Protein AF-X1VV82-F1 (afdb_monomer)

Foldseek 3Di:
DDDDPDPPDDDDDDPDDDPPVVVVPPFDDDPPLCVPDPPVDDDLVSDDGLDQWDFPDDDPQFWTKIAGDPNRPDDRDPDGIDIDGRDPPPVVVVVCCVVVVDVDDDDPDDDPVVLVVQVPDPVHDDDDDDDPDDDDDDDDPDDDDD

Organism: NCBI:txid412755

Structure (mmCIF, N/CA/C/O backbone):
data_AF-X1VV82-F1
#
_entry.id   AF-X1VV82-F1
#
loop_
_atom_site.group_PDB
_atom_site.id
_atom_site.type_symbol
_atom_site.label_atom_id
_atom_site.label_alt_id
_atom_site.label_comp_id
_atom_site.label_asym_id
_atom_site.label_entity_id
_atom_site.label_seq_id
_atom_site.pdbx_PDB_ins_code
_atom_site.Cartn_x
_atom_site.Cartn_y
_atom_site.Cartn_z
_atom_site.occupancy
_atom_site.B_iso_or_equiv
_atom_site.auth_seq_id
_atom_site.auth_comp_id
_atom_site.auth_asym_id
_atom_site.auth_atom_id
_atom_site.pdbx_PDB_model_num
ATOM 1 N N . GLY A 1 1 ? 0.998 -5.948 -46.031 1.00 35.00 1 GLY A N 1
ATOM 2 C CA . GLY A 1 1 ? 1.204 -6.430 -44.657 1.00 35.00 1 GLY A CA 1
ATOM 3 C C . GLY A 1 1 ? 2.196 -5.500 -44.020 1.00 35.00 1 GLY A C 1
ATOM 4 O O . GLY A 1 1 ? 3.266 -5.333 -44.587 1.00 35.00 1 GLY A O 1
ATOM 5 N N . LEU A 1 2 ? 1.796 -4.797 -42.965 1.00 34.78 2 LEU A N 1
ATOM 6 C CA . LEU A 1 2 ? 2.683 -3.902 -42.229 1.00 34.78 2 LEU A CA 1
ATOM 7 C C . LEU A 1 2 ? 3.611 -4.771 -41.377 1.00 34.78 2 LEU A C 1
ATOM 9 O O . LEU A 1 2 ? 3.138 -5.492 -40.504 1.00 34.78 2 LEU A O 1
ATOM 13 N N . ASN A 1 3 ? 4.906 -4.737 -41.685 1.00 43.62 3 ASN A N 1
ATOM 14 C CA . ASN A 1 3 ? 5.944 -5.247 -40.798 1.00 43.62 3 ASN A CA 1
ATOM 15 C C . ASN A 1 3 ? 5.991 -4.323 -39.574 1.00 43.62 3 ASN A C 1
ATOM 17 O O . ASN A 1 3 ? 6.229 -3.124 -39.727 1.00 43.62 3 ASN A O 1
ATOM 21 N N . SER A 1 4 ? 5.721 -4.871 -38.393 1.00 46.62 4 SER A N 1
ATOM 22 C CA . SER A 1 4 ? 5.933 -4.198 -37.109 1.00 46.62 4 SER A CA 1
ATOM 23 C C . SER A 1 4 ? 7.445 -4.168 -36.812 1.00 46.62 4 SER A C 1
ATOM 25 O O . SER A 1 4 ? 8.075 -5.217 -36.937 1.00 46.62 4 SER A O 1
ATOM 27 N N . PRO A 1 5 ? 8.061 -3.013 -36.489 1.00 51.78 5 PRO A N 1
ATOM 28 C CA . PRO A 1 5 ? 9.509 -2.878 -36.294 1.00 51.78 5 PRO A CA 1
ATOM 29 C C . PRO A 1 5 ? 9.985 -3.160 -34.856 1.00 51.78 5 PRO A C 1
ATOM 31 O O . PRO A 1 5 ? 11.105 -2.791 -34.515 1.00 51.78 5 PRO A O 1
ATOM 34 N N . PHE A 1 6 ? 9.160 -3.763 -34.001 1.00 57.72 6 PHE A N 1
ATOM 35 C CA . PHE A 1 6 ? 9.504 -3.976 -32.595 1.00 57.72 6 PHE A CA 1
ATOM 36 C C . PHE A 1 6 ? 10.084 -5.383 -32.391 1.00 57.72 6 PHE A C 1
ATOM 38 O O . PHE A 1 6 ? 9.481 -6.369 -32.809 1.00 57.72 6 PHE A O 1
ATOM 45 N N . GLU A 1 7 ? 11.263 -5.482 -31.769 1.00 64.44 7 GLU A N 1
ATOM 46 C CA . GLU A 1 7 ? 11.758 -6.755 -31.236 1.00 64.44 7 GLU A CA 1
ATOM 47 C C . GLU A 1 7 ? 10.865 -7.148 -30.049 1.00 64.44 7 GLU A C 1
ATOM 49 O O . GLU A 1 7 ? 10.914 -6.538 -28.985 1.00 64.44 7 GLU A O 1
ATOM 54 N N . GLU A 1 8 ? 9.995 -8.139 -30.249 1.00 73.25 8 GLU A N 1
ATOM 55 C CA . GLU A 1 8 ? 9.062 -8.647 -29.227 1.00 73.25 8 GLU A CA 1
ATOM 56 C C . GLU A 1 8 ? 9.704 -9.718 -28.321 1.00 73.25 8 GLU A C 1
ATOM 58 O O . GLU A 1 8 ? 9.077 -10.216 -27.386 1.00 73.25 8 GLU A O 1
ATOM 63 N N . GLU A 1 9 ? 10.965 -10.077 -28.583 1.00 81.50 9 GLU A N 1
ATOM 64 C CA . GLU A 1 9 ? 11.690 -11.147 -27.902 1.00 81.50 9 GLU A CA 1
ATOM 65 C C . GLU A 1 9 ? 13.045 -10.651 -27.386 1.00 81.50 9 GLU A C 1
ATOM 67 O O . GLU A 1 9 ? 13.810 -10.020 -28.112 1.00 81.50 9 GLU A O 1
ATOM 72 N N . PHE A 1 10 ? 13.381 -10.995 -26.141 1.00 80.94 10 PHE A N 1
ATOM 73 C CA . PHE A 1 10 ? 14.693 -10.733 -25.549 1.00 80.94 10 PHE A CA 1
ATOM 74 C C . PHE A 1 10 ? 15.245 -11.995 -24.879 1.00 80.94 10 PHE A C 1
ATOM 76 O O . PHE A 1 10 ? 14.510 -12.797 -24.302 1.00 80.94 10 PHE A O 1
ATOM 83 N N . ASN A 1 11 ? 16.566 -12.170 -24.944 1.00 85.56 11 ASN A N 1
ATOM 84 C CA . ASN A 1 11 ? 17.262 -13.309 -24.351 1.00 85.56 11 ASN A CA 1
ATOM 85 C C . ASN A 1 11 ? 18.063 -12.859 -23.128 1.00 85.56 11 ASN A C 1
ATOM 87 O O . ASN A 1 11 ? 18.894 -11.959 -23.224 1.00 85.56 11 ASN A O 1
ATOM 91 N N . ILE A 1 12 ? 17.850 -13.522 -21.989 1.00 87.88 12 ILE A N 1
ATOM 92 C CA . ILE A 1 12 ? 18.582 -13.262 -20.744 1.00 87.88 12 ILE A CA 1
ATOM 93 C C . ILE A 1 12 ? 19.397 -14.496 -20.387 1.00 87.88 12 ILE A C 1
ATOM 95 O O . ILE A 1 12 ? 18.856 -15.592 -20.240 1.00 87.88 12 ILE A O 1
ATOM 99 N N . VAL A 1 13 ? 20.707 -14.312 -20.241 1.00 91.56 13 VAL A N 1
ATOM 100 C CA . VAL A 1 13 ? 21.649 -15.378 -19.894 1.00 91.56 13 VAL A CA 1
ATOM 101 C C . VAL A 1 13 ? 22.158 -15.140 -18.479 1.00 91.56 13 VAL A C 1
ATOM 103 O O . VAL A 1 13 ? 22.760 -14.107 -18.195 1.00 91.56 13 VAL A O 1
ATOM 106 N N . PHE A 1 14 ? 21.929 -16.106 -17.591 1.00 93.00 14 PHE A N 1
ATOM 107 C CA . PHE A 1 14 ? 22.475 -16.097 -16.235 1.00 93.00 14 PHE A CA 1
ATOM 108 C C . PHE A 1 14 ? 23.742 -16.953 -16.178 1.00 93.00 14 PHE A C 1
ATOM 110 O O . PHE A 1 14 ? 23.765 -18.071 -16.693 1.00 93.00 14 PHE A O 1
ATOM 117 N N . ASN A 1 15 ? 24.782 -16.449 -15.510 1.00 93.19 15 ASN A N 1
ATOM 118 C CA . ASN A 1 15 ? 26.036 -17.188 -15.308 1.00 93.19 15 ASN A CA 1
ATOM 119 C C . ASN A 1 15 ? 25.920 -18.285 -14.235 1.00 93.19 15 ASN A C 1
ATOM 121 O O . ASN A 1 15 ? 26.796 -19.138 -14.116 1.00 93.19 15 ASN A O 1
ATOM 125 N N . GLU A 1 16 ? 24.839 -18.270 -13.458 1.00 93.69 16 GLU A N 1
ATOM 126 C CA . GLU A 1 16 ? 24.533 -19.241 -12.414 1.00 93.69 16 GLU A CA 1
ATOM 127 C C . GLU A 1 16 ? 23.038 -19.582 -12.403 1.00 93.69 16 GLU A C 1
ATOM 129 O O . GLU A 1 16 ? 22.219 -18.926 -13.051 1.00 93.69 16 GLU A O 1
ATOM 134 N N . ASN A 1 17 ? 22.663 -20.632 -11.670 1.00 91.94 17 ASN A N 1
ATOM 135 C CA . ASN A 1 17 ? 21.259 -20.998 -11.526 1.00 91.94 17 ASN A CA 1
ATOM 136 C C . ASN A 1 17 ? 20.545 -20.009 -10.592 1.00 91.94 17 ASN A C 1
ATOM 138 O O . ASN A 1 17 ? 20.661 -20.105 -9.370 1.00 91.94 17 ASN A O 1
ATOM 142 N N . VAL A 1 18 ? 19.776 -19.088 -11.174 1.00 91.44 18 VAL A N 1
ATOM 143 C CA . VAL A 1 18 ? 18.938 -18.145 -10.425 1.00 91.44 18 VAL A CA 1
ATOM 144 C C . VAL A 1 18 ? 17.536 -18.730 -10.251 1.00 91.44 18 VAL A C 1
ATOM 146 O O . VAL A 1 18 ? 16.724 -18.760 -11.182 1.00 91.44 18 VAL A O 1
ATOM 149 N N . LYS A 1 19 ? 17.233 -19.200 -9.036 1.00 91.44 19 LYS A N 1
ATOM 150 C CA . LYS A 1 19 ? 15.861 -19.564 -8.653 1.00 91.44 19 LYS A CA 1
ATOM 151 C C . LYS A 1 19 ? 14.979 -18.314 -8.656 1.00 91.44 19 LYS A C 1
ATOM 153 O O . LYS A 1 19 ? 15.430 -17.238 -8.287 1.00 91.44 19 LYS A O 1
ATOM 158 N N . ASP A 1 20 ? 13.721 -18.471 -9.059 1.00 88.50 20 ASP A N 1
ATOM 159 C CA . ASP A 1 20 ? 12.728 -17.390 -9.118 1.00 88.50 20 ASP A CA 1
ATOM 160 C C . ASP A 1 20 ? 13.116 -16.176 -9.986 1.00 88.50 20 ASP A C 1
ATOM 162 O O . ASP A 1 20 ? 12.609 -15.079 -9.756 1.00 88.50 20 ASP A O 1
ATOM 166 N N . TRP A 1 21 ? 13.949 -16.352 -11.022 1.00 86.44 21 TRP A N 1
ATOM 167 C CA . TRP A 1 21 ? 14.403 -15.263 -11.908 1.00 86.44 21 TRP A CA 1
ATOM 168 C C . TRP A 1 21 ? 13.271 -14.370 -12.447 1.00 86.44 21 TRP A C 1
ATOM 170 O O . TRP A 1 21 ? 13.475 -13.183 -12.670 1.00 86.44 21 TRP A O 1
ATOM 180 N N . LYS A 1 22 ? 12.056 -14.911 -12.604 1.00 80.69 22 LYS A N 1
ATOM 181 C CA . LYS A 1 22 ? 10.864 -14.164 -13.036 1.00 80.69 22 LYS A CA 1
ATOM 182 C C . LYS A 1 22 ? 10.545 -12.966 -12.135 1.00 80.69 22 LYS A C 1
ATOM 184 O O . LYS A 1 22 ? 10.016 -11.976 -12.621 1.00 80.69 22 LYS A O 1
ATOM 189 N N . LYS A 1 23 ? 10.886 -13.032 -10.842 1.00 77.12 23 LYS A N 1
ATOM 190 C CA . LYS A 1 23 ? 10.672 -11.931 -9.889 1.00 77.12 23 LYS A CA 1
ATOM 191 C C . LYS A 1 23 ? 11.532 -10.703 -10.204 1.00 77.12 23 LYS A C 1
ATOM 193 O O . LYS A 1 23 ? 11.161 -9.607 -9.804 1.00 77.12 23 LYS A O 1
ATOM 198 N N . LEU A 1 24 ? 12.640 -10.870 -10.933 1.00 79.44 24 LEU A N 1
ATOM 199 C CA . LEU A 1 24 ? 13.521 -9.767 -11.331 1.00 79.44 24 LEU A CA 1
ATOM 200 C C . LEU A 1 24 ? 12.864 -8.828 -12.353 1.00 79.44 24 LEU A C 1
ATOM 202 O O . LEU A 1 24 ? 13.271 -7.680 -12.464 1.00 79.44 24 LEU A O 1
ATOM 206 N N . PHE A 1 25 ? 11.837 -9.301 -13.065 1.00 78.62 25 PHE A N 1
ATOM 207 C CA . PHE A 1 25 ? 11.164 -8.573 -14.147 1.00 78.62 25 PHE A CA 1
ATOM 208 C C . PHE A 1 25 ? 9.736 -8.162 -13.767 1.00 78.62 25 PHE A C 1
ATOM 210 O O . PHE A 1 25 ? 8.873 -8.021 -14.627 1.00 78.62 25 PHE A O 1
ATOM 217 N N . GLY A 1 26 ? 9.466 -8.005 -12.466 1.00 66.19 26 GLY A N 1
ATOM 218 C CA . GLY A 1 26 ? 8.152 -7.582 -11.971 1.00 66.19 26 GLY A CA 1
ATOM 219 C C . GLY A 1 26 ? 7.804 -6.125 -12.294 1.00 66.19 26 GLY A C 1
ATOM 220 O O . GLY A 1 26 ? 6.634 -5.759 -12.246 1.00 66.19 26 GLY A O 1
ATOM 221 N N . ILE A 1 27 ? 8.804 -5.306 -12.628 1.00 69.38 27 ILE A N 1
ATOM 222 C CA . ILE A 1 27 ? 8.651 -3.910 -13.039 1.00 69.38 27 ILE A CA 1
ATOM 223 C C . ILE A 1 27 ? 9.471 -3.719 -14.314 1.00 69.38 27 ILE A C 1
ATOM 225 O O . ILE A 1 27 ? 10.636 -4.114 -14.366 1.00 69.38 27 ILE A O 1
ATOM 229 N N . ILE A 1 28 ? 8.853 -3.126 -15.334 1.00 74.88 28 ILE A N 1
ATOM 230 C CA . ILE A 1 28 ? 9.496 -2.779 -16.601 1.00 74.88 28 ILE A CA 1
ATOM 231 C C . ILE A 1 28 ? 9.409 -1.265 -16.754 1.00 74.88 28 ILE A C 1
ATOM 233 O O . ILE A 1 28 ? 8.322 -0.691 -16.654 1.00 74.88 28 ILE A O 1
ATOM 237 N N . PHE A 1 29 ? 10.561 -0.645 -16.987 1.00 73.25 29 PHE A N 1
ATOM 238 C CA . PHE A 1 29 ? 10.686 0.782 -17.253 1.00 73.25 29 PHE A CA 1
ATOM 239 C C . PHE A 1 29 ? 10.760 1.029 -18.757 1.00 73.25 29 PHE A C 1
ATOM 241 O O . PHE A 1 29 ? 11.204 0.166 -19.518 1.00 73.25 29 PHE A O 1
ATOM 248 N N . GLN A 1 30 ? 10.321 2.210 -19.181 1.00 73.38 30 GLN A N 1
ATOM 249 C CA . GLN A 1 30 ? 10.506 2.646 -20.557 1.00 73.38 30 GLN A CA 1
ATOM 250 C C . GLN A 1 30 ? 11.998 2.912 -20.815 1.00 73.38 30 GLN A C 1
ATOM 252 O O . GLN A 1 30 ? 12.710 3.411 -19.945 1.00 73.38 30 GLN A O 1
ATOM 257 N N . GLU A 1 31 ? 12.480 2.589 -22.016 1.00 76.69 31 GLU A N 1
ATOM 258 C CA . GLU A 1 31 ? 13.847 2.924 -22.430 1.00 76.69 31 GLU A CA 1
ATOM 259 C C . GLU A 1 31 ? 14.119 4.429 -22.253 1.00 76.69 31 GLU A C 1
ATOM 261 O O . GLU A 1 31 ? 13.259 5.264 -22.543 1.00 76.69 31 GLU A O 1
ATOM 266 N N . GLY A 1 32 ? 15.294 4.774 -21.723 1.00 74.25 32 GLY A N 1
ATOM 267 C CA . GLY A 1 32 ? 15.683 6.157 -21.443 1.00 74.25 32 GLY A CA 1
ATOM 268 C C . GLY A 1 32 ? 15.032 6.786 -20.205 1.00 74.25 32 GLY A C 1
ATOM 269 O O . GLY A 1 32 ? 15.525 7.800 -19.720 1.00 74.25 32 GLY A O 1
ATOM 270 N N . SER A 1 33 ? 13.983 6.186 -19.619 1.00 72.94 33 SER A N 1
ATOM 271 C CA . SER A 1 33 ? 13.241 6.815 -18.510 1.00 72.94 33 SER A CA 1
ATOM 272 C C . SER A 1 33 ? 14.049 6.967 -17.222 1.00 72.94 33 SER A C 1
ATOM 274 O O . SER A 1 33 ? 13.601 7.642 -16.304 1.00 72.94 33 SER A O 1
ATOM 276 N N . LEU A 1 34 ? 15.206 6.309 -17.129 1.00 74.44 34 LEU A N 1
ATOM 277 C CA . LEU A 1 34 ? 16.092 6.345 -15.967 1.00 74.44 34 LEU A CA 1
ATOM 278 C C . LEU A 1 34 ? 17.421 7.068 -16.243 1.00 74.44 34 LEU A C 1
ATOM 280 O O . LEU A 1 34 ? 18.194 7.247 -15.309 1.00 74.44 34 LEU A O 1
ATOM 284 N N . GLU A 1 35 ? 17.719 7.458 -17.488 1.00 78.50 35 GLU A N 1
ATOM 285 C CA . GLU A 1 35 ? 19.060 7.935 -17.881 1.00 78.50 35 GLU A CA 1
ATOM 286 C C . GLU A 1 35 ? 19.463 9.242 -17.190 1.00 78.50 35 GLU A C 1
ATOM 288 O O . GLU A 1 35 ? 20.609 9.384 -16.767 1.00 78.50 35 GLU A O 1
ATOM 293 N N . ASP A 1 36 ? 18.502 10.146 -17.003 1.00 73.94 36 ASP A N 1
ATOM 294 C CA . ASP A 1 36 ? 18.691 11.430 -16.319 1.00 73.94 36 ASP A CA 1
ATOM 295 C C . ASP A 1 36 ? 18.034 11.459 -14.926 1.00 73.94 36 ASP A C 1
ATOM 297 O O . ASP A 1 36 ? 17.921 12.512 -14.295 1.00 73.94 36 ASP A O 1
ATOM 301 N N . MET A 1 37 ? 17.570 10.305 -14.439 1.00 69.19 37 MET A N 1
ATOM 302 C CA . MET A 1 37 ? 16.820 10.217 -13.193 1.00 69.19 37 MET A CA 1
ATOM 303 C C . MET A 1 37 ? 17.759 10.080 -11.995 1.00 69.19 37 MET A C 1
ATOM 305 O O . MET A 1 37 ? 18.519 9.117 -11.879 1.00 69.19 37 MET A O 1
ATOM 309 N N . ASP A 1 38 ? 17.645 11.002 -11.040 1.00 76.00 38 ASP A N 1
ATOM 310 C CA . ASP A 1 38 ? 18.191 10.782 -9.705 1.00 76.00 38 ASP A CA 1
ATOM 311 C C . ASP A 1 38 ? 17.290 9.789 -8.961 1.00 76.00 38 ASP A C 1
ATOM 313 O O . ASP A 1 38 ? 16.285 10.159 -8.356 1.00 76.00 38 ASP A O 1
ATOM 317 N N . ILE A 1 39 ? 17.659 8.507 -9.007 1.00 67.44 39 ILE A N 1
ATOM 318 C CA . ILE A 1 39 ? 16.935 7.422 -8.327 1.00 67.44 39 ILE A CA 1
ATOM 319 C C . ILE A 1 39 ? 16.801 7.640 -6.811 1.00 67.44 39 ILE A C 1
ATOM 321 O O . ILE A 1 39 ? 15.941 7.030 -6.178 1.00 67.44 39 ILE A O 1
ATOM 325 N N . CYS A 1 40 ? 17.646 8.489 -6.217 1.00 69.75 40 CYS A N 1
ATOM 326 C CA . CYS A 1 40 ? 17.590 8.836 -4.802 1.00 69.75 40 CYS A CA 1
ATOM 327 C C . CYS A 1 40 ? 16.660 10.028 -4.519 1.00 69.75 40 CYS A C 1
ATOM 329 O O . CYS A 1 40 ? 16.374 10.291 -3.351 1.00 69.75 40 CYS A O 1
ATOM 331 N N . ASN A 1 41 ? 16.192 10.738 -5.550 1.00 69.38 41 ASN A N 1
ATOM 332 C CA . ASN A 1 41 ? 15.380 11.952 -5.444 1.00 69.38 41 ASN A CA 1
ATOM 333 C C . ASN A 1 41 ? 14.172 11.930 -6.401 1.00 69.38 41 ASN A C 1
ATOM 335 O O . ASN A 1 41 ? 13.862 12.910 -7.076 1.00 69.38 41 ASN A O 1
ATOM 339 N N . PHE A 1 42 ? 13.513 10.780 -6.471 1.00 69.62 42 PHE A N 1
ATOM 340 C CA . PHE A 1 42 ? 12.358 10.541 -7.325 1.00 69.62 42 PHE A CA 1
ATOM 341 C C . PHE A 1 42 ? 11.065 11.056 -6.677 1.00 69.62 42 PHE A C 1
ATOM 343 O O . PHE A 1 42 ? 10.800 10.756 -5.507 1.00 69.62 42 PHE A O 1
ATOM 350 N N . SER A 1 43 ? 10.267 11.827 -7.422 1.00 74.94 43 SER A N 1
ATOM 351 C CA . SER A 1 43 ? 8.956 12.296 -6.964 1.00 74.94 43 SER A CA 1
ATOM 352 C C . SER A 1 43 ? 7.844 11.321 -7.362 1.00 74.94 43 SER A C 1
ATOM 354 O O . SER A 1 43 ? 8.024 10.458 -8.222 1.00 74.94 43 SER A O 1
ATOM 356 N N . VAL A 1 44 ? 6.682 11.420 -6.713 1.00 77.50 44 VAL A N 1
ATOM 357 C CA . VAL A 1 44 ? 5.541 10.538 -7.014 1.00 77.50 44 VAL A CA 1
ATOM 358 C C . VAL A 1 44 ? 5.018 10.804 -8.430 1.00 77.50 44 VAL A C 1
ATOM 360 O O . VAL A 1 44 ? 4.548 9.893 -9.106 1.00 77.50 44 VAL A O 1
ATOM 363 N N 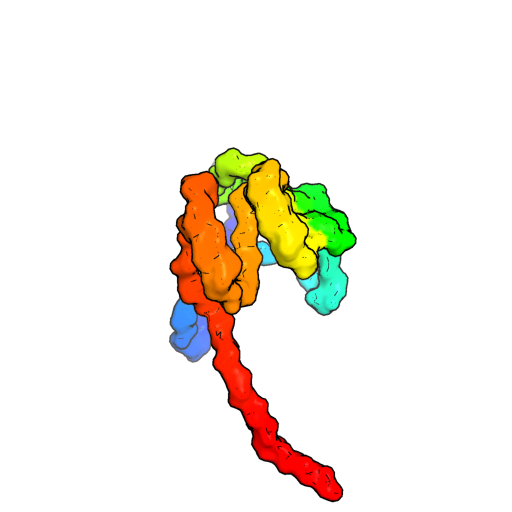. GLU A 1 45 ? 5.158 12.041 -8.894 1.00 75.25 45 GLU A N 1
ATOM 364 C CA . GLU A 1 45 ? 4.753 12.519 -10.211 1.00 75.25 45 GLU A CA 1
ATOM 365 C C . GLU A 1 45 ? 5.612 11.944 -11.348 1.00 75.25 45 GLU A C 1
ATOM 367 O O . GLU A 1 45 ? 5.146 11.854 -12.483 1.00 75.25 45 GLU A O 1
ATOM 372 N N . ASP A 1 46 ? 6.836 11.504 -11.047 1.00 74.06 46 ASP A N 1
ATOM 373 C CA . ASP A 1 46 ? 7.743 10.884 -12.017 1.00 74.06 46 ASP A CA 1
ATOM 374 C C . ASP A 1 46 ? 7.435 9.382 -12.237 1.00 74.06 46 ASP A C 1
ATOM 376 O O . ASP A 1 46 ? 8.037 8.725 -13.094 1.00 74.06 46 ASP A O 1
ATOM 380 N N . ILE A 1 47 ? 6.491 8.806 -11.475 1.00 76.12 47 ILE A N 1
ATOM 381 C CA . ILE A 1 47 ? 6.112 7.389 -11.563 1.00 76.12 47 ILE A CA 1
ATOM 382 C C . ILE A 1 47 ? 5.280 7.117 -12.814 1.00 76.12 47 ILE A C 1
ATOM 384 O O . ILE A 1 47 ? 4.090 7.422 -12.884 1.00 76.12 47 ILE A O 1
ATOM 388 N N . ILE A 1 48 ? 5.881 6.390 -13.756 1.00 73.75 48 ILE A N 1
ATOM 389 C CA . ILE A 1 48 ? 5.174 5.750 -14.868 1.00 73.75 48 ILE A CA 1
ATOM 390 C C . ILE A 1 48 ? 5.021 4.261 -14.545 1.00 73.75 48 ILE A C 1
ATOM 392 O O . ILE A 1 48 ? 5.993 3.505 -14.549 1.00 73.75 48 ILE A O 1
ATOM 396 N N . ALA A 1 49 ? 3.792 3.831 -14.255 1.00 71.62 49 ALA A N 1
ATOM 397 C CA . ALA A 1 49 ? 3.475 2.444 -13.922 1.00 71.62 49 ALA A CA 1
ATOM 398 C C . ALA A 1 49 ? 2.631 1.777 -15.018 1.00 71.62 49 ALA A C 1
ATOM 400 O O . ALA A 1 49 ? 1.684 2.361 -15.537 1.00 71.62 49 ALA A O 1
ATOM 401 N N . ASN A 1 50 ? 2.933 0.510 -15.313 1.00 81.50 50 ASN A N 1
ATOM 402 C CA . ASN A 1 50 ? 2.189 -0.329 -16.265 1.00 81.50 50 ASN A CA 1
ATOM 403 C C . ASN A 1 50 ? 1.221 -1.302 -15.561 1.00 81.50 50 ASN A C 1
ATOM 405 O O . ASN A 1 50 ? 0.863 -2.344 -16.107 1.00 81.50 50 ASN A O 1
ATOM 409 N N . GLY A 1 51 ? 0.860 -1.005 -14.309 1.00 87.12 51 GLY A N 1
ATOM 410 C CA . GLY A 1 51 ? -0.038 -1.824 -13.497 1.00 87.12 51 GLY A CA 1
ATOM 411 C C . GLY A 1 51 ? -1.525 -1.578 -13.793 1.00 87.12 51 GLY A C 1
ATOM 412 O O . GLY A 1 51 ? -1.854 -0.727 -14.623 1.00 87.12 51 GLY A O 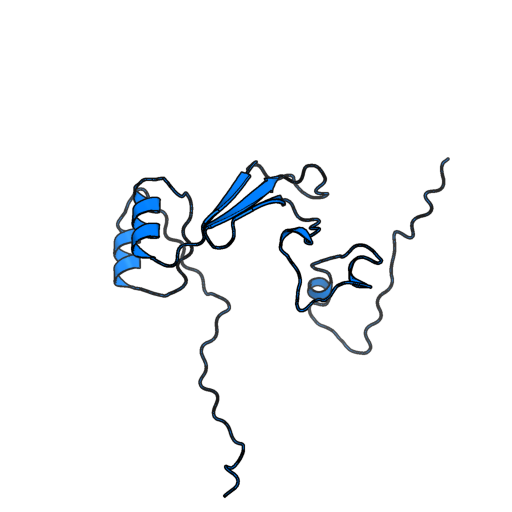1
ATOM 413 N N . PRO A 1 52 ? -2.432 -2.286 -13.089 1.00 92.75 52 PRO A N 1
ATOM 414 C CA . PRO A 1 52 ? -3.885 -2.121 -13.233 1.00 92.75 52 PRO A CA 1
ATOM 415 C C . PRO A 1 52 ? -4.402 -0.743 -12.797 1.00 92.75 52 PRO A C 1
ATOM 417 O O . PRO A 1 52 ? -5.498 -0.353 -13.189 1.00 92.75 52 PRO A O 1
ATOM 420 N N . TYR A 1 53 ? -3.610 0.003 -12.024 1.00 93.62 53 TYR A N 1
ATOM 421 C CA . TYR A 1 53 ? -3.901 1.370 -11.607 1.00 93.62 53 TYR A CA 1
ATOM 422 C C . TYR A 1 53 ? -2.727 2.294 -11.924 1.00 93.62 53 TYR A C 1
ATOM 424 O O . TYR A 1 53 ? -1.571 1.860 -11.949 1.00 93.62 53 TYR A O 1
ATOM 432 N N . LYS A 1 54 ? -3.037 3.574 -12.114 1.00 90.38 54 LYS A N 1
ATOM 433 C CA . LYS A 1 54 ? -2.092 4.682 -12.275 1.00 90.38 54 LYS A CA 1
ATOM 434 C C . LYS A 1 54 ? -2.368 5.758 -11.226 1.00 90.38 54 LYS A C 1
ATOM 436 O O . LYS A 1 54 ? -3.452 5.807 -10.647 1.00 90.38 54 LYS A O 1
ATOM 441 N N . ILE A 1 55 ? -1.375 6.599 -10.957 1.00 92.75 55 ILE A N 1
ATOM 442 C CA . ILE A 1 55 ? -1.503 7.679 -9.976 1.00 92.75 55 ILE A CA 1
ATOM 443 C C . ILE A 1 55 ? -2.348 8.798 -10.585 1.00 92.75 55 ILE A C 1
ATOM 445 O O . ILE A 1 55 ? -2.004 9.322 -11.641 1.00 92.75 55 ILE A O 1
ATOM 449 N N . ALA A 1 56 ? -3.448 9.143 -9.918 1.00 93.44 56 ALA A N 1
ATOM 450 C CA . ALA A 1 56 ? -4.312 10.260 -10.289 1.00 93.44 56 ALA A CA 1
ATOM 451 C C . ALA A 1 56 ? -3.945 11.535 -9.520 1.00 93.44 56 ALA A C 1
ATOM 453 O O . ALA A 1 56 ? -3.938 12.624 -10.088 1.00 93.44 56 ALA A O 1
ATOM 454 N N . GLU A 1 57 ? -3.637 11.404 -8.227 1.00 94.62 57 GLU A N 1
ATOM 455 C CA . GLU A 1 57 ? -3.290 12.529 -7.358 1.00 94.62 57 GLU A CA 1
ATOM 456 C C . GLU A 1 57 ? -2.448 12.055 -6.171 1.00 94.62 57 GLU A C 1
ATOM 458 O O . GLU A 1 57 ? -2.680 10.978 -5.620 1.00 94.62 57 GLU A O 1
ATOM 463 N N . TYR A 1 58 ? -1.501 12.885 -5.742 1.00 94.69 58 TYR A N 1
ATOM 464 C CA . TYR A 1 58 ? -0.747 12.691 -4.513 1.00 94.69 58 TYR A CA 1
ATOM 465 C C . TYR A 1 58 ? -0.780 13.971 -3.680 1.00 94.69 58 TYR A C 1
ATOM 467 O O . TYR A 1 58 ? -0.356 15.033 -4.132 1.00 94.69 58 TYR A O 1
ATOM 475 N N . VAL A 1 59 ? -1.272 13.862 -2.447 1.00 94.38 59 VAL A N 1
ATOM 476 C CA . VAL A 1 59 ? -1.241 14.944 -1.463 1.00 94.38 59 VAL A CA 1
ATOM 477 C C . VAL A 1 59 ? -0.309 14.514 -0.345 1.00 94.38 59 VAL A C 1
ATOM 479 O O . VAL A 1 59 ? -0.604 13.598 0.427 1.00 94.38 59 VAL A O 1
ATOM 482 N N . ASN A 1 60 ? 0.856 15.159 -0.294 1.00 91.06 60 ASN A N 1
ATOM 483 C CA . ASN A 1 60 ? 1.941 14.765 0.592 1.00 91.06 60 ASN A CA 1
ATOM 484 C C . ASN A 1 60 ? 1.499 14.720 2.061 1.00 91.06 60 ASN A C 1
ATOM 486 O O . ASN A 1 60 ? 1.093 15.732 2.625 1.00 91.06 60 ASN A O 1
ATOM 490 N N . GLY A 1 61 ? 1.633 13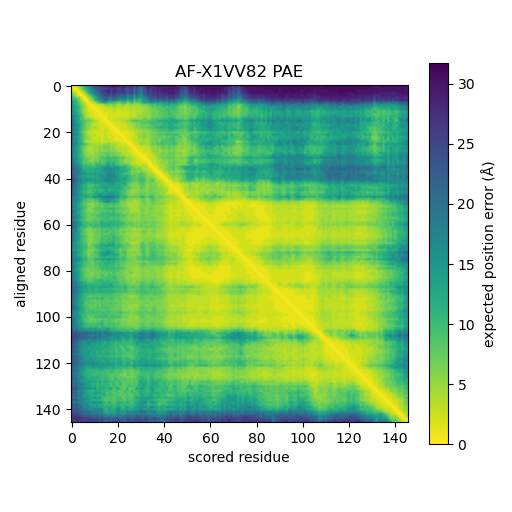.546 2.680 1.00 90.38 61 GLY A N 1
ATOM 491 C CA . GLY A 1 61 ? 1.248 13.317 4.074 1.00 90.38 61 GLY A CA 1
ATOM 492 C C . GLY A 1 61 ? -0.254 13.146 4.320 1.00 90.38 61 GLY A C 1
ATOM 493 O O . GLY A 1 61 ? -0.620 12.908 5.463 1.00 90.38 61 GLY A O 1
ATOM 494 N N . GLU A 1 62 ? -1.102 13.223 3.290 1.00 93.81 62 GLU A N 1
ATOM 495 C CA . GLU A 1 62 ? -2.554 13.055 3.423 1.00 93.81 62 GLU A CA 1
ATOM 496 C C . GLU A 1 62 ? -3.054 11.807 2.692 1.00 93.81 62 GLU A C 1
ATOM 498 O O . GLU A 1 62 ? -3.559 10.880 3.328 1.00 93.81 62 GLU A O 1
ATOM 503 N N . TYR A 1 63 ? -2.915 11.751 1.361 1.00 95.25 63 TYR A N 1
ATOM 504 C CA . TYR A 1 63 ? -3.393 10.607 0.584 1.00 95.25 63 TYR A CA 1
ATOM 505 C C . TYR A 1 63 ? -2.694 10.413 -0.764 1.00 95.25 63 TYR A C 1
ATOM 507 O O . TYR A 1 63 ? -2.133 11.335 -1.355 1.00 95.25 63 TYR A O 1
ATOM 515 N N . LEU A 1 64 ? -2.804 9.189 -1.281 1.00 95.75 64 LEU A N 1
ATOM 516 C CA . LEU A 1 64 ? -2.527 8.819 -2.668 1.00 95.75 64 LEU A CA 1
ATOM 517 C C . LEU A 1 64 ? -3.828 8.342 -3.320 1.00 95.75 64 LEU A C 1
ATOM 519 O O . LEU A 1 64 ? -4.449 7.391 -2.844 1.00 95.75 64 LEU A O 1
ATOM 523 N N . LEU A 1 65 ? -4.240 9.000 -4.400 1.00 96.94 65 LEU A N 1
ATOM 524 C CA . LEU A 1 65 ? -5.368 8.586 -5.223 1.00 96.94 65 LEU A CA 1
ATOM 525 C C . LEU A 1 65 ? -4.847 7.835 -6.443 1.00 96.94 65 LEU A C 1
ATOM 527 O O . LEU A 1 65 ? -4.077 8.364 -7.248 1.00 96.94 65 LEU A O 1
ATOM 531 N N . LEU A 1 66 ? -5.303 6.602 -6.581 1.00 96.00 66 LEU A N 1
ATOM 532 C CA . LEU A 1 66 ? -5.083 5.767 -7.744 1.00 96.00 66 LEU A CA 1
ATOM 533 C C . LEU A 1 66 ? -6.369 5.719 -8.559 1.00 96.00 66 LEU A C 1
ATOM 535 O O . LEU A 1 66 ? -7.453 5.576 -7.994 1.00 96.00 66 LEU A O 1
ATOM 539 N N . GLU A 1 67 ? -6.238 5.789 -9.874 1.00 95.88 67 GLU A N 1
ATOM 540 C CA . GLU A 1 67 ? -7.334 5.547 -10.806 1.00 95.88 67 GLU A CA 1
ATOM 541 C C . GLU A 1 67 ? -7.024 4.330 -11.673 1.00 95.88 67 GLU A C 1
ATOM 543 O O . GLU A 1 67 ? -5.860 3.984 -11.918 1.00 95.88 67 GLU A O 1
ATOM 548 N N . LYS A 1 68 ? -8.074 3.659 -12.126 1.00 95.44 68 LYS A N 1
ATOM 549 C CA . LYS A 1 68 ? -7.978 2.533 -13.046 1.00 95.44 68 LYS A CA 1
ATOM 550 C C . LYS A 1 68 ? -7.160 2.897 -14.289 1.00 95.44 68 LYS A C 1
ATOM 552 O O . LYS A 1 68 ? -7.302 3.967 -14.882 1.00 95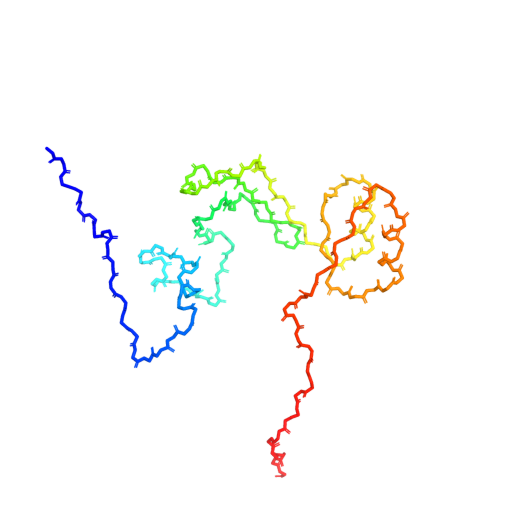.44 68 LYS A O 1
ATOM 557 N N . ASN A 1 69 ? -6.289 1.979 -14.698 1.00 92.88 69 ASN A N 1
ATOM 558 C CA . ASN A 1 69 ? -5.520 2.105 -15.926 1.00 92.88 69 ASN A CA 1
ATOM 559 C C . ASN A 1 69 ? -6.234 1.385 -17.077 1.00 92.88 69 ASN A C 1
ATOM 561 O O . ASN A 1 69 ? -6.109 0.170 -17.229 1.00 92.88 69 ASN A O 1
ATOM 565 N N . ASP A 1 70 ? -6.934 2.142 -17.924 1.00 89.75 70 ASP A N 1
ATOM 566 C CA . ASP A 1 70 ? -7.639 1.606 -19.102 1.00 89.75 70 ASP A CA 1
ATOM 567 C C . ASP A 1 70 ? -6.709 0.969 -20.149 1.00 89.75 70 ASP A C 1
ATOM 569 O O . ASP A 1 70 ? -7.166 0.225 -21.016 1.00 89.75 70 ASP A O 1
ATOM 573 N N . PHE A 1 71 ? -5.403 1.236 -20.069 1.00 87.19 71 PHE A N 1
ATOM 574 C CA . PHE A 1 71 ? -4.388 0.654 -20.947 1.00 87.19 71 PHE A CA 1
ATOM 575 C C . PHE A 1 71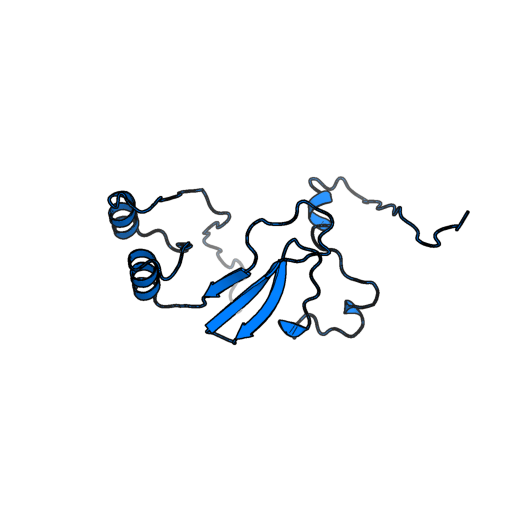 ? -3.674 -0.552 -20.323 1.00 87.19 71 PHE A C 1
ATOM 577 O O . PHE A 1 71 ? -2.689 -1.039 -20.881 1.00 87.19 71 PHE A O 1
ATOM 584 N N . TYR A 1 72 ? -4.137 -1.045 -19.170 1.00 89.00 72 TYR A N 1
ATOM 585 C CA . TYR A 1 72 ? -3.566 -2.239 -18.563 1.00 89.00 72 TYR A CA 1
ATOM 586 C C . TYR A 1 72 ? -3.809 -3.466 -19.450 1.00 89.00 72 TYR A C 1
ATOM 588 O O . TYR A 1 72 ? -4.937 -3.776 -19.819 1.00 89.00 72 TYR A O 1
ATOM 596 N N . PHE A 1 73 ? -2.735 -4.181 -19.783 1.00 83.19 73 PHE A N 1
ATOM 597 C CA . PHE A 1 73 ? -2.782 -5.337 -20.686 1.00 83.19 73 PHE A CA 1
ATOM 598 C C . PHE A 1 73 ? -3.436 -6.584 -20.065 1.00 83.19 73 PHE A C 1
ATOM 600 O O . PHE A 1 73 ? -3.736 -7.540 -20.780 1.00 83.19 73 PHE A O 1
ATOM 607 N N . GLY A 1 74 ? -3.574 -6.612 -18.736 1.00 86.62 74 GLY A N 1
ATOM 608 C CA . GLY A 1 74 ? -4.172 -7.717 -17.995 1.00 86.62 74 GLY A CA 1
ATOM 609 C C . GLY A 1 74 ? -5.686 -7.583 -17.840 1.00 86.62 74 GLY A C 1
ATOM 610 O O . GLY A 1 74 ? -6.364 -6.900 -18.603 1.00 86.62 74 GLY A O 1
ATOM 611 N N . GLU A 1 75 ? -6.226 -8.249 -16.822 1.00 90.50 75 GLU A N 1
ATOM 612 C CA . GLU A 1 75 ? -7.629 -8.088 -16.446 1.00 90.50 75 GLU A CA 1
ATOM 613 C C . GLU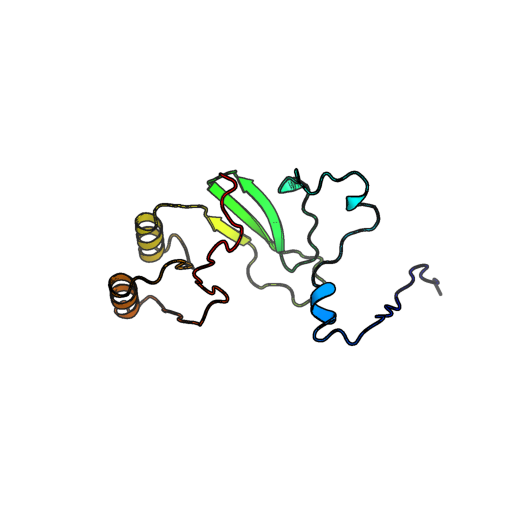 A 1 75 ? -7.853 -6.691 -15.855 1.00 90.50 75 GLU A C 1
ATOM 615 O O . GLU A 1 75 ? -7.168 -6.280 -14.914 1.00 90.50 75 GLU A O 1
ATOM 620 N N . ALA A 1 76 ? -8.791 -5.948 -16.442 1.00 88.94 76 ALA A N 1
ATOM 621 C CA . ALA A 1 76 ? -9.126 -4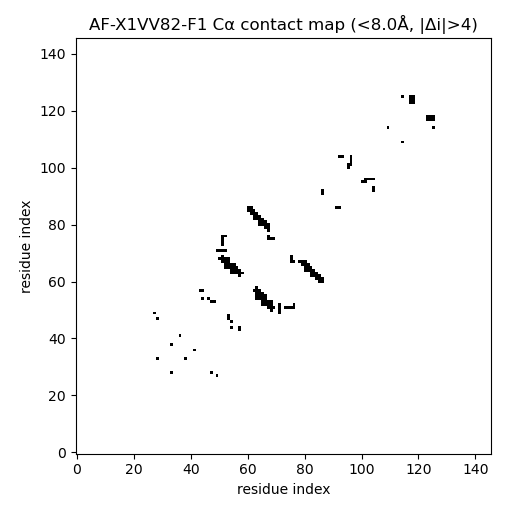.607 -15.991 1.00 88.94 76 ALA A CA 1
ATOM 622 C C . ALA A 1 76 ? -9.765 -4.671 -14.592 1.00 88.94 76 ALA A C 1
ATOM 624 O O . ALA A 1 76 ? -10.692 -5.459 -14.396 1.00 88.94 76 ALA A O 1
ATOM 625 N N . PRO A 1 77 ? -9.329 -3.840 -13.629 1.00 93.56 77 PRO A N 1
ATOM 626 C CA . PRO A 1 77 ? -9.910 -3.865 -12.294 1.00 93.56 77 PRO A CA 1
ATOM 627 C C . PRO A 1 77 ? -11.372 -3.399 -12.305 1.00 93.56 77 PRO A C 1
ATOM 629 O O . PRO A 1 77 ? -11.780 -2.588 -13.143 1.00 93.56 77 PRO A O 1
ATOM 632 N N . GLU A 1 78 ? -12.151 -3.906 -11.350 1.00 94.88 78 GLU A N 1
ATOM 633 C CA . GLU A 1 78 ? -13.558 -3.525 -11.155 1.00 94.88 78 GLU A CA 1
ATOM 634 C C . GLU A 1 78 ? -13.720 -2.188 -10.421 1.00 94.88 78 GLU A C 1
ATOM 636 O O . GLU A 1 78 ? -14.732 -1.516 -10.591 1.00 94.88 78 GLU A O 1
ATOM 641 N N . ILE A 1 79 ? -12.734 -1.800 -9.607 1.00 96.56 79 ILE A N 1
ATOM 642 C CA . ILE A 1 79 ? -12.765 -0.567 -8.818 1.00 96.56 79 ILE A CA 1
ATOM 643 C C . ILE A 1 79 ? -12.142 0.561 -9.644 1.00 96.56 79 ILE A C 1
ATOM 645 O O . ILE A 1 79 ? -11.014 0.435 -10.122 1.00 96.56 79 ILE A O 1
ATOM 649 N N . ASP 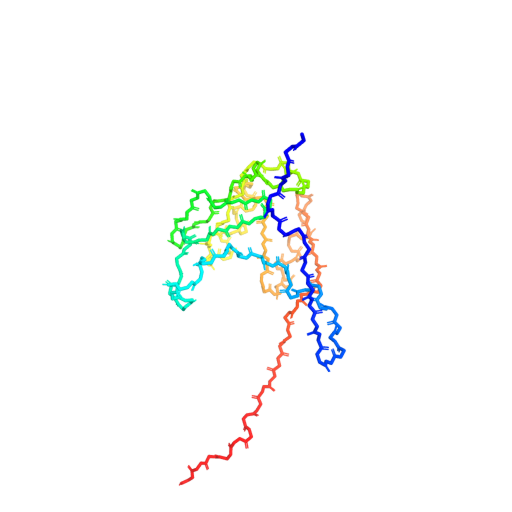A 1 80 ? -12.864 1.671 -9.792 1.00 97.00 80 ASP A N 1
ATOM 650 C CA . ASP A 1 80 ? -12.404 2.814 -10.590 1.00 97.00 80 ASP A CA 1
ATOM 651 C C . ASP A 1 80 ? -11.337 3.643 -9.864 1.00 97.00 80 ASP A C 1
ATOM 653 O O . ASP A 1 80 ? -10.367 4.083 -10.483 1.00 97.00 80 ASP A O 1
ATOM 657 N N . TYR A 1 81 ? -11.493 3.829 -8.549 1.00 97.56 81 TYR A N 1
ATOM 658 C CA . TYR A 1 81 ? -10.608 4.653 -7.729 1.00 97.56 81 TYR A CA 1
ATOM 659 C C . TYR A 1 81 ? -10.248 3.972 -6.414 1.00 97.56 81 TYR A C 1
ATOM 661 O O . TYR A 1 81 ? -11.109 3.427 -5.727 1.00 97.56 81 TYR A O 1
ATOM 669 N N . ILE A 1 82 ? -8.979 4.076 -6.027 1.00 97.62 82 ILE A N 1
ATOM 670 C CA . ILE A 1 82 ? -8.494 3.668 -4.707 1.00 97.62 82 ILE A CA 1
ATOM 671 C C . ILE A 1 82 ? -7.843 4.881 -4.058 1.00 97.62 82 ILE A C 1
ATOM 673 O O . ILE A 1 82 ? -6.845 5.397 -4.560 1.00 97.62 82 ILE A O 1
ATOM 677 N N . ARG A 1 83 ? -8.375 5.320 -2.917 1.00 97.38 83 ARG A N 1
ATOM 678 C CA . ARG A 1 83 ? -7.742 6.346 -2.086 1.00 97.38 83 ARG A CA 1
ATOM 679 C C . ARG A 1 83 ? -7.034 5.682 -0.911 1.00 97.38 83 ARG A C 1
ATOM 681 O O . ARG A 1 83 ? -7.669 5.065 -0.064 1.00 97.38 83 ARG A O 1
ATOM 688 N N . ILE A 1 84 ? -5.718 5.833 -0.854 1.00 96.00 84 ILE A N 1
ATOM 689 C CA . ILE A 1 84 ? -4.881 5.359 0.247 1.00 96.00 84 ILE A CA 1
ATOM 690 C C . ILE A 1 84 ? -4.622 6.544 1.171 1.00 96.00 84 ILE A C 1
ATOM 692 O O . ILE A 1 84 ? -3.977 7.504 0.758 1.00 96.00 84 ILE A O 1
ATOM 696 N N . LEU A 1 85 ? -5.126 6.479 2.402 1.00 94.88 85 LEU A N 1
ATOM 697 C CA . LEU A 1 85 ? -4.920 7.516 3.412 1.00 94.88 85 LEU A CA 1
ATOM 698 C C . LEU A 1 85 ? -3.625 7.279 4.192 1.00 94.88 85 LEU A C 1
ATOM 700 O O . LEU A 1 85 ? -3.282 6.143 4.533 1.00 94.88 85 LEU A O 1
ATOM 704 N N . PHE A 1 86 ? -2.932 8.366 4.512 1.00 91.81 86 PHE A N 1
ATOM 705 C CA . PHE A 1 86 ? -1.752 8.366 5.361 1.00 91.81 86 PHE A CA 1
ATOM 706 C C . PHE A 1 86 ? -2.112 8.955 6.722 1.00 91.81 86 PHE A C 1
ATOM 708 O O . PHE A 1 86 ? -1.987 10.152 6.945 1.00 91.81 86 PHE A O 1
ATOM 715 N N . ASP A 1 87 ? -2.546 8.102 7.648 1.00 88.75 87 ASP A N 1
ATOM 716 C CA . ASP A 1 87 ? -2.726 8.495 9.045 1.00 88.75 87 ASP A CA 1
ATOM 717 C C . ASP A 1 87 ? -1.786 7.695 9.952 1.00 88.75 87 ASP A C 1
ATOM 719 O O . ASP A 1 87 ? -1.559 6.495 9.769 1.00 88.75 87 ASP A O 1
ATOM 723 N N . THR A 1 88 ? -1.208 8.393 10.922 1.00 86.50 88 THR A N 1
ATOM 724 C CA . THR A 1 88 ? -0.340 7.811 11.950 1.00 86.50 88 THR A CA 1
ATOM 725 C C . THR A 1 88 ? -1.092 7.514 13.243 1.00 86.50 88 THR A C 1
ATOM 727 O O . THR A 1 88 ? -0.619 6.698 14.037 1.00 86.50 88 THR A O 1
ATOM 730 N N . ASP A 1 89 ? -2.265 8.121 13.452 1.00 89.25 89 ASP A N 1
ATOM 731 C CA . ASP A 1 89 ? -3.144 7.808 14.568 1.00 89.25 89 ASP A CA 1
ATOM 732 C C . ASP A 1 89 ? -4.006 6.592 14.229 1.00 89.25 89 ASP A C 1
ATOM 734 O O . ASP A 1 89 ? -5.037 6.644 13.555 1.00 89.25 89 ASP A O 1
ATOM 738 N N . PHE A 1 90 ? -3.574 5.456 14.758 1.00 85.50 90 PHE A N 1
ATOM 739 C CA . PHE A 1 90 ? -4.268 4.198 14.572 1.00 85.50 90 PHE A CA 1
ATOM 740 C C . PHE A 1 90 ? -5.690 4.194 15.170 1.00 85.50 90 PHE A C 1
ATOM 742 O O . PHE A 1 90 ? -6.579 3.539 14.626 1.00 85.50 90 PHE A O 1
ATOM 749 N N . ASN A 1 91 ? -5.946 4.931 16.258 1.00 86.50 91 ASN A N 1
ATOM 750 C CA . 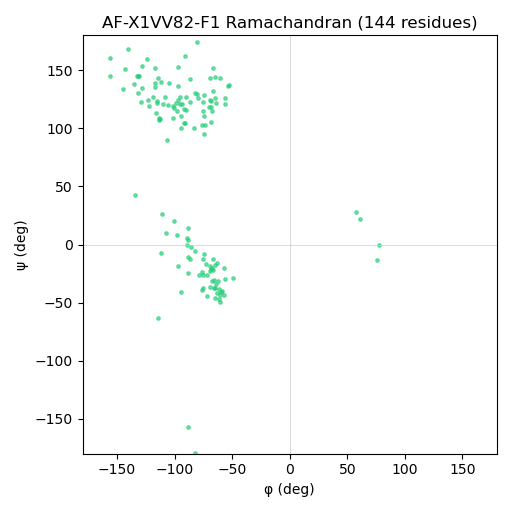ASN A 1 91 ? -7.291 4.995 16.837 1.00 86.50 91 ASN A CA 1
ATOM 751 C C . ASN A 1 91 ? -8.254 5.750 15.921 1.00 86.50 91 ASN A C 1
ATOM 753 O O . ASN A 1 91 ? -9.416 5.353 15.813 1.00 86.50 91 ASN A O 1
ATOM 757 N N . ASN A 1 92 ? -7.765 6.796 15.246 1.00 91.56 92 ASN A N 1
ATOM 758 C CA . ASN A 1 92 ? -8.541 7.512 14.242 1.00 91.56 92 ASN A CA 1
ATOM 759 C C . ASN A 1 92 ? -8.920 6.579 13.084 1.00 91.56 92 ASN A C 1
ATOM 761 O O . ASN A 1 92 ? -10.095 6.463 12.749 1.00 91.56 92 ASN A O 1
ATOM 765 N N . LEU A 1 93 ? -7.964 5.803 12.566 1.00 90.81 93 LEU A N 1
ATOM 766 C CA . LEU A 1 93 ? -8.224 4.822 11.505 1.00 90.81 93 LEU A CA 1
ATOM 767 C C . LEU A 1 93 ? -9.264 3.761 11.901 1.00 90.81 93 LEU A C 1
ATOM 769 O O . LEU A 1 93 ? -10.122 3.403 11.098 1.00 90.81 93 LEU A O 1
ATOM 773 N N . VAL A 1 94 ? -9.232 3.265 13.143 1.00 88.81 94 VAL A N 1
ATOM 774 C CA . VAL A 1 94 ? -10.259 2.331 13.641 1.00 88.81 94 VAL A CA 1
ATOM 775 C C . VAL A 1 94 ? -11.628 3.003 13.743 1.00 88.81 94 VAL A C 1
ATOM 777 O O . VAL A 1 94 ? -12.640 2.353 13.484 1.00 88.81 94 VAL A O 1
ATOM 780 N N . ALA A 1 95 ? -11.683 4.277 14.136 1.00 90.31 95 ALA A N 1
ATOM 781 C CA . ALA A 1 95 ? -12.932 5.030 14.167 1.00 90.31 95 ALA A CA 1
ATOM 782 C C . ALA A 1 95 ? -13.502 5.217 12.754 1.00 90.31 95 ALA A C 1
ATOM 784 O O . ALA A 1 95 ? -14.674 4.912 12.560 1.00 90.31 95 ALA A O 1
ATOM 785 N N . MET A 1 96 ? -12.665 5.599 11.782 1.00 93.62 96 MET A N 1
ATOM 786 C CA . MET A 1 96 ? -13.040 5.733 10.369 1.00 93.62 96 MET A CA 1
ATOM 787 C C . MET A 1 96 ? -13.546 4.413 9.775 1.00 93.62 96 MET A C 1
ATOM 789 O O . MET A 1 96 ? -14.531 4.399 9.046 1.00 93.62 96 MET A O 1
ATOM 793 N N . LEU A 1 97 ? -12.911 3.284 10.113 1.00 92.31 97 LEU A N 1
ATOM 794 C CA . LEU A 1 97 ? -13.380 1.965 9.674 1.00 92.31 97 LEU A CA 1
ATOM 795 C C . LEU A 1 97 ? -14.772 1.655 10.243 1.00 92.31 97 LEU A C 1
ATOM 797 O O . LEU A 1 97 ? -15.635 1.140 9.543 1.00 92.31 97 LEU A O 1
ATOM 801 N N . LYS A 1 98 ? -15.004 1.983 11.519 1.00 88.44 98 LYS A N 1
ATOM 802 C CA . LYS A 1 98 ? -16.300 1.767 12.183 1.00 88.44 98 LYS A CA 1
ATOM 803 C C . LYS A 1 98 ? -17.396 2.715 11.701 1.00 88.44 98 LYS A C 1
ATOM 805 O O . LYS A 1 98 ? -18.563 2.373 11.849 1.00 88.44 98 LYS A O 1
ATOM 810 N N . SER A 1 99 ? -17.040 3.898 11.204 1.00 92.94 99 SER A N 1
ATOM 811 C CA . SER A 1 99 ? -17.978 4.847 10.599 1.00 92.94 99 SER A CA 1
ATOM 812 C C . SER A 1 99 ? -18.166 4.634 9.095 1.00 92.94 99 SER A C 1
ATOM 814 O O . SER A 1 99 ? -18.873 5.426 8.479 1.00 92.94 99 SER A O 1
ATOM 816 N N . GLU A 1 100 ? -17.569 3.579 8.520 1.00 92.50 100 GLU A N 1
ATOM 817 C CA . GLU A 1 100 ? -17.599 3.270 7.081 1.00 92.50 100 GLU A CA 1
ATOM 818 C C . GLU A 1 100 ? -16.963 4.370 6.201 1.00 92.50 100 GLU A C 1
ATOM 820 O O . GLU A 1 100 ? -17.223 4.463 5.005 1.00 92.50 100 GLU A O 1
ATOM 825 N N . GLU A 1 101 ? -16.098 5.213 6.774 1.00 94.88 101 GLU A N 1
ATOM 826 C CA . GLU A 1 101 ? -15.326 6.218 6.029 1.00 94.88 101 GLU A CA 1
ATOM 827 C C . GLU A 1 101 ? -14.151 5.604 5.255 1.00 94.88 101 GLU A C 1
ATOM 829 O O . GLU A 1 101 ? -13.673 6.193 4.283 1.00 94.88 101 GLU A O 1
ATOM 834 N N . ILE A 1 102 ? -13.675 4.432 5.689 1.00 95.56 102 ILE A N 1
ATOM 835 C CA . ILE A 1 102 ? -12.703 3.606 4.966 1.00 95.56 102 ILE A CA 1
ATOM 836 C C . ILE A 1 102 ? -13.192 2.164 4.890 1.00 95.56 102 ILE A C 1
ATOM 838 O O . ILE A 1 102 ? -13.752 1.640 5.850 1.00 95.56 102 ILE A O 1
ATOM 842 N N . ASP A 1 103 ? -12.899 1.499 3.775 1.00 95.19 103 ASP A N 1
ATOM 843 C CA . ASP A 1 103 ? -13.320 0.112 3.542 1.00 95.19 103 ASP A CA 1
ATOM 844 C C . ASP A 1 103 ? -12.315 -0.921 4.074 1.00 95.19 103 ASP A C 1
ATOM 846 O O . ASP A 1 103 ? -12.655 -2.077 4.328 1.00 95.19 103 ASP A O 1
ATOM 850 N N . LEU A 1 104 ? -11.040 -0.531 4.200 1.00 94.50 104 LEU A N 1
ATOM 851 C CA . LEU A 1 104 ? -9.952 -1.443 4.540 1.00 94.50 104 LEU A CA 1
ATOM 852 C C . LEU A 1 104 ? -8.904 -0.768 5.420 1.00 94.50 104 LEU A C 1
ATOM 854 O O . LEU A 1 104 ? -8.403 0.313 5.114 1.00 94.50 104 LEU A O 1
ATOM 858 N N . LEU A 1 105 ? -8.504 -1.472 6.480 1.00 91.50 105 LEU A N 1
ATOM 859 C CA . LEU A 1 105 ? -7.432 -1.064 7.381 1.00 91.50 105 LEU A CA 1
ATOM 860 C C . LEU A 1 105 ? -6.348 -2.143 7.454 1.00 91.50 105 LEU A C 1
ATOM 862 O O . LEU A 1 105 ? -6.616 -3.292 7.803 1.00 91.50 105 LEU A O 1
ATOM 866 N N . ASN A 1 106 ? -5.101 -1.764 7.166 1.00 88.06 106 ASN A N 1
ATOM 867 C CA . ASN A 1 106 ? -3.943 -2.629 7.376 1.00 88.06 106 ASN A CA 1
ATOM 868 C C . ASN A 1 106 ? -3.340 -2.385 8.768 1.00 88.06 106 ASN A C 1
ATOM 870 O O . ASN A 1 106 ? -2.834 -1.300 9.059 1.00 88.06 106 ASN A O 1
ATOM 874 N N . ILE A 1 107 ? -3.363 -3.413 9.614 1.00 80.88 107 ILE A N 1
ATOM 875 C CA . ILE A 1 107 ? -2.836 -3.359 10.976 1.00 80.88 107 ILE A CA 1
ATOM 876 C C . ILE A 1 107 ? -1.367 -3.798 10.957 1.00 80.88 107 ILE A C 1
ATOM 878 O O . ILE A 1 107 ? -1.056 -4.981 10.838 1.00 80.88 107 ILE A O 1
ATOM 882 N N . LYS A 1 108 ? -0.447 -2.832 11.078 1.00 69.88 108 LYS A N 1
ATOM 883 C CA . LYS A 1 108 ? 1.005 -3.094 11.042 1.00 69.88 108 LYS A CA 1
ATOM 884 C C . LYS A 1 108 ? 1.560 -3.727 12.320 1.00 69.88 108 LYS A C 1
ATOM 886 O O . LYS A 1 108 ? 2.589 -4.394 12.253 1.00 69.88 108 LYS A O 1
ATOM 891 N N . TYR A 1 109 ? 0.910 -3.512 13.462 1.00 71.94 109 TYR A N 1
ATOM 892 C CA . TYR A 1 109 ? 1.374 -3.991 14.764 1.00 71.94 109 TYR A CA 1
ATOM 893 C C . TYR A 1 109 ? 0.383 -4.975 15.360 1.00 71.94 109 TYR A C 1
ATOM 895 O O . TYR A 1 109 ? -0.823 -4.748 15.351 1.00 71.94 109 TYR A O 1
ATOM 903 N N . PHE A 1 110 ? 0.900 -6.073 15.896 1.00 72.38 110 PHE A N 1
ATOM 904 C CA . PHE A 1 110 ? 0.069 -7.091 16.511 1.00 72.38 110 PHE A CA 1
ATOM 905 C C . PHE A 1 110 ? -0.408 -6.624 17.895 1.00 72.38 110 PHE A C 1
ATOM 907 O O . PHE A 1 110 ? 0.355 -6.651 18.859 1.00 72.38 110 PHE A O 1
ATOM 914 N N . ASP A 1 111 ? -1.669 -6.199 17.985 1.00 81.69 111 ASP A N 1
ATOM 915 C CA . ASP A 1 111 ? -2.364 -5.893 19.240 1.00 81.69 111 ASP A CA 1
ATOM 916 C C . ASP A 1 111 ? -3.500 -6.901 19.455 1.00 81.69 111 ASP A C 1
ATOM 918 O O . ASP A 1 111 ? -4.537 -6.859 18.791 1.00 81.69 111 ASP A O 1
ATOM 922 N N . LEU A 1 112 ? -3.300 -7.810 20.410 1.00 83.44 112 LEU A N 1
ATOM 923 C CA . LEU A 1 112 ? -4.257 -8.868 20.734 1.00 83.44 112 LEU A CA 1
ATOM 924 C C . LEU A 1 112 ? -5.612 -8.337 21.213 1.00 83.44 112 LEU A C 1
ATOM 926 O O . LEU A 1 112 ? -6.642 -8.933 20.898 1.00 83.44 112 LEU A O 1
ATOM 930 N N . GLU A 1 113 ? -5.631 -7.264 22.007 1.00 85.94 113 GLU A N 1
ATOM 931 C CA . GLU A 1 113 ? -6.877 -6.765 22.589 1.00 85.94 113 GLU A CA 1
ATOM 932 C C . GLU A 1 113 ? -7.735 -6.104 21.516 1.00 85.94 113 GLU A C 1
ATOM 934 O O . GLU A 1 113 ? -8.939 -6.359 21.432 1.00 85.94 113 GLU A O 1
ATOM 939 N N . LEU A 1 114 ? -7.108 -5.286 20.674 1.00 82.88 114 LEU A N 1
ATOM 940 C CA . LEU A 1 114 ? -7.766 -4.692 19.525 1.00 82.88 114 LEU A CA 1
ATOM 941 C C . LEU A 1 114 ? -8.270 -5.765 18.559 1.00 82.88 114 LEU A C 1
ATOM 943 O O . LEU A 1 114 ? -9.428 -5.710 18.157 1.00 82.88 114 LEU A O 1
ATOM 947 N N . MET A 1 115 ? -7.423 -6.730 18.188 1.00 86.50 115 MET A N 1
ATOM 948 C CA . MET A 1 115 ? -7.809 -7.788 17.253 1.00 86.50 115 MET A CA 1
ATOM 949 C C . MET A 1 115 ? -9.027 -8.553 17.763 1.00 86.50 115 MET A C 1
ATOM 951 O O . MET A 1 115 ? -9.967 -8.751 17.005 1.00 86.50 115 MET A O 1
ATOM 955 N N . ARG A 1 116 ? -9.069 -8.888 19.058 1.00 86.88 116 ARG A N 1
ATOM 956 C CA . ARG A 1 116 ? -10.246 -9.519 19.667 1.00 86.88 116 ARG A CA 1
ATOM 957 C C . ARG A 1 116 ? -11.495 -8.637 19.564 1.00 86.88 116 ARG A C 1
ATOM 959 O O . ARG A 1 116 ? -12.555 -9.133 19.217 1.00 86.88 116 ARG A O 1
ATOM 966 N N . LYS A 1 117 ? -11.377 -7.330 19.829 1.00 85.06 117 LYS A N 1
ATOM 967 C CA . LYS A 1 117 ? -12.503 -6.383 19.700 1.00 85.06 117 LYS A CA 1
ATOM 968 C C . LYS A 1 117 ? -13.006 -6.248 18.261 1.00 85.06 117 LYS A C 1
ATOM 970 O O . LYS A 1 117 ? -14.188 -5.987 18.070 1.00 85.06 117 LYS A O 1
ATOM 975 N N . LEU A 1 118 ? -12.115 -6.342 17.274 1.00 85.88 118 LEU A N 1
ATOM 976 C CA . LEU A 1 118 ? -12.481 -6.297 15.857 1.00 85.88 118 LEU A CA 1
ATOM 977 C C . LEU A 1 118 ? -13.114 -7.615 15.397 1.00 85.88 118 LEU A C 1
ATOM 979 O O . LEU A 1 118 ? -14.068 -7.570 14.638 1.00 85.88 118 LEU A O 1
ATOM 983 N N . ASP A 1 119 ? -12.626 -8.755 15.889 1.00 87.50 119 ASP A N 1
ATOM 984 C CA . ASP A 1 119 ? -13.167 -10.093 15.599 1.00 87.50 119 ASP A CA 1
ATOM 985 C C . ASP A 1 119 ? -14.565 -10.311 16.205 1.00 87.50 119 ASP A C 1
ATOM 987 O O . ASP A 1 119 ? -15.398 -11.013 15.643 1.00 87.50 119 ASP A O 1
ATOM 991 N N . GLU A 1 120 ? -14.849 -9.671 17.343 1.00 89.12 120 GLU A N 1
ATOM 992 C CA . GLU A 1 120 ? -16.174 -9.675 17.978 1.00 89.12 120 GLU A CA 1
ATOM 993 C C . GLU A 1 120 ? -17.207 -8.783 17.251 1.00 89.12 120 GLU A C 1
ATOM 995 O O . GLU A 1 120 ? -18.384 -8.810 17.611 1.00 89.12 120 GLU A O 1
ATOM 1000 N N . ASN A 1 121 ? -16.802 -7.979 16.259 1.00 85.56 121 ASN A N 1
ATOM 1001 C CA . ASN A 1 121 ? -17.709 -7.129 15.485 1.00 85.56 121 ASN A CA 1
ATOM 1002 C C . ASN A 1 121 ? -18.244 -7.885 14.254 1.00 85.56 121 ASN A C 1
ATOM 1004 O O . ASN A 1 121 ? -17.478 -8.207 13.353 1.00 85.56 121 ASN A O 1
ATOM 1008 N N . GLU A 1 122 ? -19.559 -8.123 14.196 1.00 87.88 122 GLU A N 1
ATOM 1009 C CA . GLU A 1 122 ? -20.209 -8.897 13.123 1.00 87.88 122 GLU A CA 1
ATOM 1010 C C . GLU A 1 122 ? -20.187 -8.209 11.744 1.00 87.88 122 GLU A C 1
ATOM 1012 O O . GLU A 1 122 ? -20.306 -8.891 10.725 1.00 87.88 122 GLU A O 1
ATOM 1017 N N . ASP A 1 123 ? -19.999 -6.887 11.696 1.00 89.00 123 ASP A N 1
ATOM 1018 C CA . ASP A 1 123 ? -19.964 -6.108 10.452 1.00 89.00 123 ASP A CA 1
ATOM 1019 C C . ASP A 1 123 ? -18.559 -6.077 9.819 1.00 89.00 123 ASP A C 1
ATOM 1021 O O . ASP A 1 123 ? -18.393 -5.674 8.666 1.00 89.00 123 ASP A O 1
ATOM 1025 N N . LEU A 1 124 ? -17.527 -6.512 10.553 1.00 89.94 124 LEU A N 1
ATOM 1026 C CA . LEU A 1 124 ? -16.133 -6.469 10.115 1.00 89.94 124 LEU A CA 1
ATOM 1027 C C . LEU A 1 124 ? -15.559 -7.874 9.934 1.00 89.94 124 LEU A C 1
ATOM 1029 O O . LEU A 1 124 ? -15.795 -8.786 10.716 1.00 89.94 124 LEU A O 1
ATOM 1033 N N . ASN A 1 125 ? -14.715 -8.035 8.914 1.00 91.19 125 ASN A N 1
ATOM 1034 C CA . ASN A 1 125 ? -13.969 -9.272 8.701 1.00 91.19 125 ASN A CA 1
ATOM 1035 C C . ASN A 1 125 ? -12.495 -9.079 9.078 1.00 91.19 125 ASN A C 1
ATOM 1037 O O . ASN A 1 125 ? -11.794 -8.283 8.449 1.00 91.19 125 ASN A O 1
ATOM 1041 N N . LEU A 1 126 ? -11.990 -9.859 10.040 1.00 90.69 126 LEU A N 1
ATOM 1042 C CA . LEU A 1 126 ? -10.576 -9.846 10.425 1.00 90.69 126 LEU A CA 1
ATOM 1043 C C . LEU A 1 126 ? -9.778 -10.938 9.698 1.00 90.69 126 LEU A C 1
ATOM 1045 O O . LEU A 1 126 ? -10.044 -12.130 9.826 1.00 90.69 126 LEU A O 1
ATOM 1049 N N . TRP A 1 127 ? -8.757 -10.530 8.938 1.00 89.75 127 TRP A N 1
ATOM 1050 C CA . TRP A 1 127 ? -7.925 -11.440 8.146 1.00 89.75 127 TRP A CA 1
ATOM 1051 C C . TRP A 1 127 ? -6.508 -11.489 8.712 1.00 89.75 127 TRP A C 1
ATOM 1053 O O . TRP A 1 127 ? -5.725 -10.557 8.538 1.00 89.75 127 TRP A O 1
ATOM 1063 N N . VAL A 1 128 ? -6.152 -12.605 9.351 1.00 87.69 128 VAL A N 1
ATOM 1064 C CA . VAL A 1 128 ? -4.816 -12.805 9.932 1.00 87.69 128 VAL A CA 1
ATOM 1065 C C . VAL A 1 128 ? -3.976 -13.694 9.019 1.00 87.69 128 VAL A C 1
ATOM 1067 O O . VAL A 1 128 ? -4.319 -14.850 8.770 1.00 87.69 128 VAL A O 1
ATOM 1070 N N . LYS A 1 129 ? -2.856 -13.164 8.517 1.00 85.94 129 LYS A N 1
ATOM 1071 C CA . LYS A 1 129 ? -1.889 -13.903 7.692 1.00 85.94 129 LYS A CA 1
ATOM 1072 C C . LYS A 1 129 ? -0.462 -13.654 8.189 1.00 85.94 129 LYS A C 1
ATOM 1074 O O . LYS A 1 129 ? -0.171 -12.536 8.612 1.00 85.94 129 LYS A O 1
ATOM 1079 N N . PRO A 1 130 ? 0.443 -14.648 8.116 1.00 84.69 130 PRO A N 1
ATOM 1080 C CA . PRO A 1 130 ? 1.863 -14.413 8.349 1.00 84.69 130 PRO A CA 1
ATOM 1081 C C . PRO A 1 130 ? 2.390 -13.330 7.400 1.00 84.69 130 PRO A C 1
ATOM 1083 O O . PRO A 1 130 ? 2.208 -13.425 6.186 1.00 84.69 130 PRO A O 1
ATOM 1086 N N . GLY A 1 131 ? 3.018 -12.297 7.960 1.00 80.69 131 GLY A N 1
ATOM 1087 C CA . GLY A 1 131 ? 3.719 -11.276 7.185 1.00 80.69 131 GLY A CA 1
ATOM 1088 C C . GLY A 1 131 ? 5.118 -11.732 6.761 1.00 80.69 131 GLY A C 1
ATOM 1089 O O . GLY A 1 131 ? 5.615 -12.765 7.200 1.00 80.69 131 GLY A O 1
ATOM 1090 N N . ASN A 1 132 ? 5.784 -10.912 5.947 1.00 84.19 132 ASN A N 1
ATOM 1091 C CA . ASN A 1 132 ? 7.179 -11.134 5.539 1.00 84.19 132 ASN A CA 1
ATOM 1092 C C . ASN A 1 132 ? 8.199 -10.501 6.507 1.00 84.19 132 ASN A C 1
ATOM 1094 O O . ASN A 1 132 ? 9.396 -10.499 6.224 1.00 84.19 132 ASN A O 1
ATOM 1098 N N . ILE A 1 133 ? 7.735 -9.915 7.616 1.00 81.06 133 ILE A N 1
ATOM 1099 C CA . ILE A 1 133 ? 8.594 -9.255 8.602 1.00 81.06 133 ILE A CA 1
ATOM 1100 C C . ILE A 1 133 ? 9.227 -10.319 9.499 1.00 81.06 133 ILE A C 1
ATOM 1102 O O . ILE A 1 133 ? 8.527 -11.119 10.117 1.00 81.06 133 ILE A O 1
ATOM 1106 N N . LEU A 1 134 ? 10.557 -10.290 9.586 1.00 81.75 134 LEU A N 1
ATOM 1107 C CA . LEU A 1 134 ? 11.340 -11.076 10.530 1.00 81.75 134 LEU A CA 1
ATOM 1108 C C . LEU A 1 134 ? 12.068 -10.126 11.483 1.00 81.75 134 LEU A C 1
ATOM 1110 O O . LEU A 1 134 ? 12.983 -9.405 11.081 1.00 81.75 134 LEU A O 1
ATOM 1114 N N . GLU A 1 135 ? 11.683 -10.152 12.753 1.00 83.12 135 GLU A N 1
ATOM 1115 C CA . GLU A 1 135 ? 12.412 -9.452 13.806 1.00 83.12 135 GLU A CA 1
ATOM 1116 C C . GLU A 1 135 ? 13.626 -10.286 14.227 1.00 83.12 135 GLU A C 1
ATOM 1118 O O . GLU A 1 135 ? 13.521 -11.486 14.489 1.00 83.12 135 GLU A O 1
ATOM 1123 N N . HIS A 1 136 ? 14.803 -9.663 14.268 1.00 88.19 136 HIS A N 1
ATOM 1124 C CA . HIS A 1 136 ? 16.035 -10.316 14.697 1.00 88.19 136 HIS A CA 1
ATOM 1125 C C . HIS A 1 136 ? 16.913 -9.341 15.484 1.00 88.19 136 HIS A C 1
ATOM 1127 O O . HIS A 1 136 ? 16.889 -8.133 15.256 1.00 88.19 136 HIS A O 1
ATOM 1133 N N . LEU A 1 137 ? 17.719 -9.878 16.401 1.00 92.06 137 LEU A N 1
ATOM 1134 C CA . LEU A 1 137 ? 18.758 -9.126 17.096 1.00 92.06 137 LEU A CA 1
ATOM 1135 C C . LEU A 1 137 ? 20.085 -9.310 16.354 1.00 92.06 137 LEU A C 1
ATOM 1137 O O . LEU A 1 137 ? 20.661 -10.397 16.372 1.00 92.06 137 LEU A O 1
ATOM 1141 N N . ALA A 1 138 ? 20.578 -8.250 15.717 1.00 92.06 138 ALA A N 1
ATOM 1142 C CA . ALA A 1 138 ? 21.906 -8.234 15.115 1.00 92.06 138 ALA A CA 1
ATOM 1143 C C . ALA A 1 138 ? 22.928 -7.663 16.107 1.00 92.06 138 ALA A C 1
ATOM 1145 O O . ALA A 1 138 ? 22.813 -6.520 16.548 1.00 92.06 138 ALA A O 1
ATOM 1146 N N . ILE A 1 139 ? 23.945 -8.454 16.452 1.00 91.88 139 ILE A N 1
ATOM 1147 C CA . ILE A 1 139 ? 25.043 -8.015 17.320 1.00 91.88 139 ILE A CA 1
ATOM 1148 C C . ILE A 1 139 ? 26.212 -7.585 16.437 1.00 91.88 139 ILE A C 1
ATOM 1150 O O . ILE A 1 139 ? 26.703 -8.366 15.620 1.00 91.88 139 ILE A O 1
ATOM 1154 N N . CYS A 1 140 ? 26.681 -6.349 16.614 1.00 90.06 140 CYS A N 1
ATOM 1155 C CA . CYS A 1 140 ? 27.890 -5.882 15.947 1.00 90.06 140 CYS A CA 1
ATOM 1156 C C . CYS A 1 140 ? 29.106 -6.636 16.503 1.00 90.06 140 CYS A C 1
ATOM 1158 O O . CYS A 1 140 ? 29.448 -6.494 17.675 1.00 90.06 140 CYS A O 1
ATOM 1160 N N . LEU A 1 141 ? 29.763 -7.430 15.655 1.00 91.56 141 LEU A N 1
ATOM 1161 C CA . LEU A 1 141 ? 30.986 -8.161 16.011 1.00 91.56 141 LEU A CA 1
ATOM 1162 C C . LEU A 1 141 ? 32.262 -7.351 15.746 1.00 91.56 141 LEU A C 1
ATOM 1164 O O . LEU A 1 141 ? 33.362 -7.849 15.987 1.00 91.56 141 LEU A O 1
ATOM 1168 N N . LYS A 1 142 ? 32.141 -6.116 15.233 1.00 90.31 142 LYS A N 1
ATOM 1169 C CA . LYS A 1 142 ? 33.301 -5.245 15.046 1.00 90.31 142 LYS A CA 1
ATOM 1170 C C . LYS A 1 142 ? 33.828 -4.849 16.435 1.00 90.31 142 LYS A C 1
ATOM 1172 O O . LYS A 1 142 ? 33.057 -4.293 17.218 1.00 90.31 142 LYS A O 1
ATOM 1177 N N . PRO A 1 143 ? 35.107 -5.109 16.756 1.00 82.69 143 PRO A N 1
ATOM 1178 C CA . PRO A 1 143 ? 35.689 -4.628 18.000 1.00 82.69 143 PRO A CA 1
ATOM 1179 C C . PRO A 1 143 ? 35.646 -3.095 18.036 1.00 82.69 143 PRO A C 1
ATOM 1181 O O . PRO A 1 143 ? 35.830 -2.435 17.011 1.00 82.69 143 PRO A O 1
ATOM 1184 N N . VAL A 1 144 ? 35.401 -2.533 19.218 1.00 82.94 144 VAL A N 1
ATOM 1185 C CA . VAL A 1 144 ? 35.568 -1.096 19.453 1.00 82.94 144 VAL A CA 1
ATOM 1186 C C . VAL A 1 144 ? 37.070 -0.820 19.427 1.00 82.94 144 VAL A C 1
ATOM 1188 O O . VAL A 1 144 ? 37.811 -1.407 20.215 1.00 82.94 144 VAL A O 1
ATOM 1191 N N . GLU A 1 145 ? 37.530 0.010 18.493 1.00 79.88 145 GLU A N 1
ATOM 1192 C CA . GLU A 1 145 ? 38.899 0.531 18.531 1.00 79.88 145 GLU A CA 1
ATOM 1193 C C . GLU A 1 145 ? 39.035 1.389 19.798 1.00 79.88 145 GLU A C 1
ATOM 1195 O O . GLU A 1 145 ? 38.219 2.284 20.028 1.00 79.88 145 GLU A O 1
ATOM 1200 N N . GLY A 1 146 ? 39.988 1.022 20.660 1.00 64.12 146 GLY A N 1
ATOM 1201 C CA . GLY A 1 146 ? 40.303 1.733 21.903 1.00 64.12 146 GLY A CA 1
ATOM 1202 C C . GLY A 1 146 ? 41.297 2.867 21.713 1.00 64.12 146 GLY A C 1
ATOM 1203 O O . GLY A 1 146 ? 41.921 2.940 20.631 1.00 64.12 146 GLY A O 1
#

Radius of gyration: 22.29 Å; Cα contacts (8 Å, |Δi|>4): 94; chains: 1; bounding box: 60×36×67 Å

Solvent-accessible surface area (backbone atoms only — not comparable to full-atom values): 10294 Å² total; per-residue (Å²): 133,86,82,77,91,70,84,90,74,85,89,86,86,70,98,60,94,64,80,70,57,71,66,76,64,76,68,78,79,64,87,73,70,59,78,87,52,55,84,92,73,69,56,80,86,73,66,79,65,83,46,53,45,36,83,72,46,77,44,92,79,47,35,40,33,31,29,54,30,90,81,31,87,67,82,73,65,89,61,59,68,49,77,46,74,54,75,87,57,61,69,56,53,55,49,34,45,74,70,66,76,39,95,78,82,86,79,90,67,94,50,70,69,60,50,51,58,46,60,71,33,90,93,49,87,76,84,88,73,92,71,92,80,78,90,79,89,83,78,83,81,72,77,82,88,128

Sequence (146 aa):
GLNSPFEEEFNIVFNENVKDWKKLFGIIFQEGSLEDMDICNFSVEDIIANGPYKIAEYVNGEYLLLEKNDFYFGEAPEIDYIRILFDTDFNNLVAMLKSEEIDLLNIKYFDLELMRKLDENEDLNLWVKPGNILEHLAICLKPVEG

Nearest PDB structures (foldseek):
  4oes-assembly1_A  TM=8.956E-01  e=1.470E-03  Brucella suis
  1dpe-assembly1_A  TM=8.853E-01  e=2.039E-03  Escherichia coli K-12
  1dpp-assembly3_E  TM=9.670E-01  e=5.442E-03  Escherichia coli
  6ofq-assembly1_A  TM=8.783E-01  e=3.019E-03  Helicobacter pylori SS1
  5f1q-assembly2_B  TM=8.806E-01  e=4.774E-03  Yersinia pestis Nepal516

Mean predicted aligned error: 9.39 Å

pLDDT: mean 84.04, std 11.69, range [34.78, 97.62]

InterPro domains:
  IPR000914 Solute-binding protein family 5 domain [PF00496] (10-138)

Secondary structure (DSSP, 8-state):
--------------SS--TTGGGGGSS-PPTTTTTT--TTS--GGG----SSEEEEEEETTTEEEEEE-TT-SSPPPS-SEEEEE--S-HHHHHHHHHTTS-S-----S--HHHHHHHHT-TT--------S---------SPPP-